Protein AF-A0A6V7UM85-F1 (afdb_monomer_lite)

Secondary structure (DSSP, 8-state):
--S--SSSPPPPP-PPPSSHHHHHHHHHHGGGGGGSGGGTT--------HHHHHHHHHHHHHHHHHHHT---SS--EEEETTEEEEGGGGGGG--

pLDDT: mean 83.09, std 12.25, range [38.12, 96.0]

Radius of gyration: 17.12 Å; chains: 1; bounding box: 49×26×40 Å

Organism: Meloidogyne enterolobii (NCBI:txid390850)

Foldseek 3Di:
DDDDDPPPDDDDDDDDDPDPVVVVVCQVCQVCLCVDPVSVVPGDDDPDDPVVVVLVVVQVVVLVVQQVVDPDPDRQWDDDPSDTDGVVCPVVPPD

Structure (mmCIF, N/CA/C/O backbone):
data_AF-A0A6V7UM85-F1
#
_entry.id   AF-A0A6V7UM85-F1
#
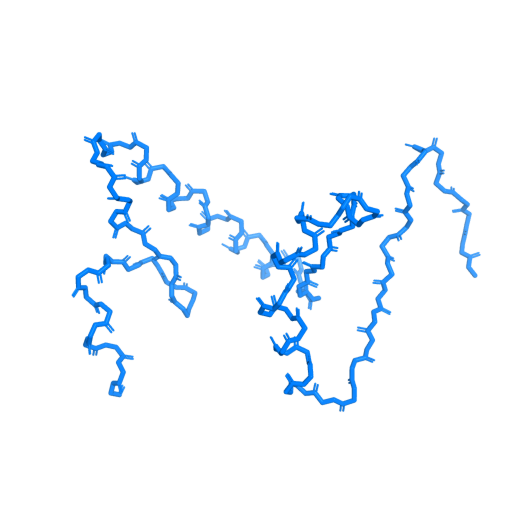loop_
_atom_site.group_PDB
_atom_site.id
_atom_site.type_symbol
_atom_site.label_atom_id
_atom_site.label_alt_id
_atom_site.label_comp_id
_atom_site.label_asym_id
_atom_site.label_entity_id
_atom_site.label_seq_id
_atom_site.pdbx_PDB_ins_code
_atom_site.Cartn_x
_atom_site.Cartn_y
_atom_site.Cartn_z
_atom_site.occupancy
_atom_site.B_iso_or_equiv
_atom_site.auth_seq_id
_atom_site.auth_comp_id
_atom_site.auth_asym_id
_atom_site.auth_atom_id
_atom_site.pdbx_PDB_model_num
ATOM 1 N N . MET A 1 1 ? -26.431 0.269 -8.264 1.00 58.03 1 MET A N 1
ATOM 2 C CA . MET A 1 1 ? -25.161 0.588 -8.964 1.00 58.03 1 MET A CA 1
ATOM 3 C C . MET A 1 1 ? -25.410 1.821 -9.830 1.00 58.03 1 MET A C 1
ATOM 5 O O . MET A 1 1 ? -26.331 1.779 -10.627 1.00 58.03 1 MET A O 1
ATOM 9 N N . GLY A 1 2 ? -24.723 2.947 -9.595 1.00 69.56 2 GLY A N 1
ATOM 10 C CA . GLY A 1 2 ? -25.028 4.242 -10.244 1.00 69.56 2 GLY A CA 1
ATOM 11 C C . GLY A 1 2 ? -24.621 4.353 -11.727 1.00 69.56 2 GLY A C 1
ATOM 12 O O . GLY A 1 2 ? -23.984 3.444 -12.255 1.00 69.56 2 GLY A O 1
ATOM 13 N N . LYS A 1 3 ? -24.956 5.492 -12.368 1.00 76.12 3 LYS A N 1
ATOM 14 C CA . LYS A 1 3 ? -24.681 5.821 -13.792 1.00 76.12 3 LYS A CA 1
ATOM 15 C C . LYS A 1 3 ? -23.269 5.414 -14.221 1.00 76.12 3 LYS A C 1
ATOM 17 O O . LYS A 1 3 ? -22.369 5.789 -13.475 1.00 76.12 3 LYS A O 1
ATOM 22 N N . PRO A 1 4 ? -23.054 4.739 -15.372 1.00 73.00 4 PRO A N 1
ATOM 23 C CA . PRO A 1 4 ? -21.743 4.280 -15.859 1.00 73.00 4 PRO A CA 1
ATOM 24 C C . PRO A 1 4 ? -20.732 5.428 -16.041 1.00 73.00 4 PRO A C 1
ATOM 26 O O . PRO A 1 4 ? -21.113 6.588 -16.147 1.00 73.00 4 PRO A O 1
ATOM 29 N N . ARG A 1 5 ? -19.425 5.118 -15.970 1.00 78.06 5 ARG A N 1
ATOM 30 C CA . ARG A 1 5 ? -18.368 6.120 -16.221 1.00 78.06 5 ARG A CA 1
ATOM 31 C C . ARG A 1 5 ? -18.148 6.192 -17.730 1.00 78.06 5 ARG A C 1
ATOM 33 O O . ARG A 1 5 ? -17.977 5.142 -18.338 1.00 78.06 5 ARG A O 1
ATOM 40 N N . ASN A 1 6 ? -18.082 7.396 -18.292 1.00 82.19 6 ASN A N 1
ATOM 41 C CA . ASN A 1 6 ? -17.855 7.600 -19.729 1.00 82.19 6 ASN A CA 1
ATOM 42 C C . ASN A 1 6 ? -16.364 7.535 -20.121 1.00 82.19 6 ASN A C 1
ATOM 44 O O . ASN A 1 6 ? -16.040 7.510 -21.300 1.00 82.19 6 ASN A O 1
ATOM 48 N N . ASP A 1 7 ? -15.451 7.461 -19.146 1.00 84.62 7 ASP A N 1
ATOM 49 C CA . ASP A 1 7 ? -13.998 7.570 -19.368 1.00 84.62 7 ASP A CA 1
ATOM 50 C C . ASP A 1 7 ? -13.324 6.258 -19.831 1.00 84.62 7 ASP A C 1
ATOM 52 O O . ASP A 1 7 ? -12.098 6.157 -19.791 1.00 84.62 7 ASP A O 1
ATOM 56 N N . GLY A 1 8 ? -14.090 5.198 -20.120 1.00 80.44 8 GLY A N 1
ATOM 57 C CA . GLY A 1 8 ? -13.564 3.860 -20.447 1.00 80.44 8 GLY A CA 1
ATOM 58 C C . GLY A 1 8 ? -12.852 3.125 -19.294 1.00 80.44 8 GLY A C 1
ATOM 59 O O . GLY A 1 8 ? -12.407 1.994 -19.458 1.00 80.44 8 GLY A O 1
ATOM 60 N N . LYS A 1 9 ? -12.745 3.738 -18.105 1.00 81.75 9 LYS A N 1
ATOM 61 C CA . LYS A 1 9 ? -12.076 3.165 -16.923 1.00 81.75 9 LYS A CA 1
ATOM 62 C C . LYS A 1 9 ? -13.051 2.409 -16.020 1.00 81.75 9 LYS A C 1
ATOM 64 O O . LYS A 1 9 ? -14.120 2.919 -15.675 1.00 81.75 9 LYS A O 1
ATOM 69 N N . GLY A 1 10 ? -12.626 1.232 -15.556 1.00 82.62 10 GLY A N 1
ATOM 70 C CA . GLY A 1 10 ? -13.355 0.437 -14.567 1.00 82.62 10 GLY A CA 1
ATOM 71 C C . GLY A 1 10 ? -13.594 1.194 -13.254 1.00 82.62 10 GLY A C 1
ATOM 72 O O . GLY A 1 10 ? -12.796 2.040 -12.834 1.00 82.62 10 GLY A O 1
ATOM 73 N N . ARG A 1 11 ? -14.715 0.906 -12.583 1.00 84.12 11 ARG A N 1
ATOM 74 C CA . ARG A 1 11 ? -15.012 1.489 -11.266 1.00 84.12 11 ARG A CA 1
ATOM 75 C C . ARG A 1 11 ? -14.121 0.864 -10.192 1.00 84.12 11 ARG A C 1
ATOM 77 O O . ARG A 1 11 ? -13.953 -0.352 -10.197 1.00 84.12 11 ARG A O 1
ATOM 84 N N . PRO A 1 12 ? -13.619 1.650 -9.222 1.00 87.00 12 PRO A N 1
ATOM 85 C CA . PRO A 1 12 ? -13.001 1.082 -8.033 1.00 87.00 12 PRO A CA 1
ATOM 86 C C . PRO A 1 12 ? -14.005 0.200 -7.287 1.00 87.00 12 PRO A C 1
ATOM 88 O O . PRO A 1 12 ? -15.105 0.652 -6.965 1.00 87.00 12 PRO A O 1
ATOM 91 N N . ILE A 1 13 ? -13.612 -1.036 -6.995 1.00 90.62 13 ILE A N 1
ATOM 92 C CA . ILE A 1 13 ? -14.393 -1.968 -6.180 1.00 90.62 13 ILE A CA 1
ATOM 93 C C . ILE A 1 13 ? -13.855 -1.902 -4.753 1.00 90.62 13 ILE A C 1
ATOM 95 O O . ILE A 1 13 ? -12.644 -1.976 -4.532 1.00 90.62 13 ILE A O 1
ATOM 99 N N . LYS A 1 14 ? -14.752 -1.744 -3.776 1.00 9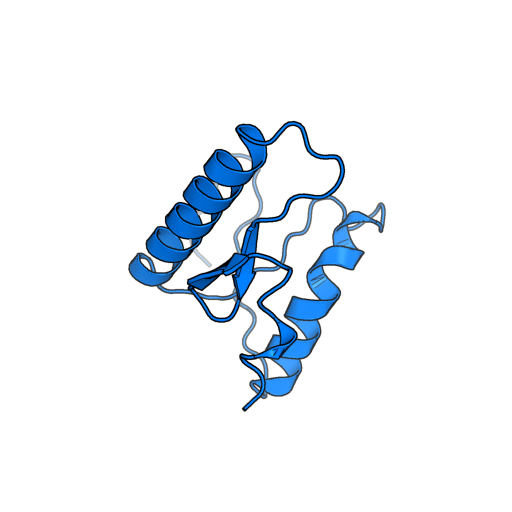2.00 14 LYS A N 1
ATOM 100 C CA . LYS A 1 14 ? -14.399 -1.831 -2.358 1.00 92.00 14 LYS A CA 1
ATOM 101 C C . LYS A 1 14 ? -14.613 -3.266 -1.895 1.00 92.00 14 LYS A C 1
ATOM 103 O O . LYS A 1 14 ? -15.743 -3.738 -1.871 1.00 92.00 14 LYS A O 1
ATOM 108 N N . VAL A 1 15 ? -13.527 -3.927 -1.516 1.00 92.31 15 VAL A N 1
ATOM 109 C CA . VAL A 1 15 ? -13.557 -5.269 -0.927 1.00 92.31 15 VAL A CA 1
ATOM 110 C C . VAL A 1 15 ? -13.362 -5.130 0.577 1.00 92.31 15 VAL A C 1
ATOM 112 O O . VAL A 1 15 ? -12.409 -4.489 1.024 1.00 92.31 15 VAL A O 1
ATOM 115 N N . VAL A 1 16 ? -14.282 -5.696 1.354 1.00 93.19 16 VAL A N 1
ATOM 116 C CA . VAL A 1 16 ? -14.187 -5.754 2.816 1.00 93.19 16 VAL A CA 1
ATOM 117 C C . VAL A 1 16 ? -13.703 -7.146 3.188 1.00 93.19 16 VAL A C 1
ATOM 119 O O . VAL A 1 16 ? -14.314 -8.139 2.807 1.00 93.19 16 VAL A O 1
ATOM 122 N N . MET A 1 17 ? -12.578 -7.209 3.896 1.00 92.75 17 MET A N 1
ATOM 123 C CA . MET A 1 17 ? -11.995 -8.475 4.332 1.00 92.75 17 MET A CA 1
ATOM 124 C C . MET A 1 17 ? -12.556 -8.877 5.702 1.00 92.75 17 MET A C 1
ATOM 126 O O . MET A 1 17 ? -12.831 -7.987 6.507 1.00 92.75 17 MET A O 1
ATOM 130 N N . PRO A 1 18 ? -12.643 -10.184 6.016 1.00 95.19 18 PRO A N 1
ATOM 131 C CA . PRO A 1 18 ? -13.132 -10.650 7.316 1.00 95.19 18 PRO A CA 1
ATOM 132 C C . PRO A 1 18 ? -12.257 -10.203 8.493 1.00 95.19 18 PRO A C 1
ATOM 134 O O . PRO A 1 18 ? -12.757 -9.961 9.585 1.00 95.19 18 PRO A O 1
ATOM 137 N N . THR A 1 19 ? -10.939 -10.093 8.282 1.00 96.00 19 THR A N 1
ATOM 138 C CA . THR A 1 19 ? -9.991 -9.663 9.319 1.00 96.00 19 THR A CA 1
ATOM 139 C C . THR A 1 19 ? -8.915 -8.730 8.769 1.00 96.00 19 THR A C 1
ATOM 141 O O . THR A 1 19 ? -8.576 -8.745 7.579 1.00 96.00 19 THR A O 1
ATOM 144 N N . THR A 1 20 ? -8.312 -7.952 9.670 1.00 92.12 20 THR A N 1
ATOM 145 C CA . THR A 1 20 ? -7.181 -7.059 9.365 1.00 92.12 20 THR A CA 1
ATOM 146 C C . THR A 1 20 ? -5.942 -7.826 8.897 1.00 92.12 20 THR A C 1
ATOM 148 O O . THR A 1 20 ? -5.169 -7.314 8.086 1.00 92.12 20 THR A O 1
ATOM 151 N N . TYR A 1 21 ? -5.765 -9.071 9.351 1.00 94.69 21 TYR A N 1
ATOM 152 C CA . TYR A 1 21 ? -4.687 -9.953 8.905 1.00 94.69 21 TYR A CA 1
ATOM 153 C C . TYR A 1 21 ? -4.769 -10.225 7.399 1.00 94.69 21 TYR A C 1
ATOM 155 O O . TYR A 1 21 ? -3.807 -9.966 6.677 1.00 94.69 21 TYR A O 1
ATOM 163 N N . HIS A 1 22 ? -5.934 -10.658 6.904 1.00 94.88 22 HIS A N 1
ATOM 164 C CA . HIS A 1 22 ? -6.128 -10.942 5.479 1.00 94.88 22 HIS A CA 1
ATOM 165 C C . HIS A 1 22 ? -5.951 -9.687 4.622 1.00 94.88 22 HIS A C 1
ATOM 167 O O . HIS A 1 22 ? -5.342 -9.742 3.555 1.00 94.88 22 HIS A O 1
ATOM 173 N N . GLN A 1 23 ? -6.412 -8.535 5.116 1.00 93.56 23 GLN A N 1
ATOM 174 C CA . GLN A 1 23 ? -6.178 -7.255 4.453 1.00 93.56 23 GLN A CA 1
ATOM 175 C C . GLN A 1 23 ? -4.676 -6.962 4.304 1.00 93.56 23 GLN A C 1
ATOM 177 O O . GLN A 1 23 ? -4.217 -6.644 3.207 1.00 93.56 23 GLN A O 1
ATOM 182 N N . ARG A 1 24 ? -3.893 -7.084 5.384 1.00 91.69 24 ARG A N 1
ATOM 183 C CA . ARG A 1 24 ? -2.437 -6.856 5.354 1.00 91.69 24 ARG A CA 1
ATOM 184 C C . ARG A 1 24 ? -1.725 -7.847 4.435 1.00 91.69 24 ARG A C 1
ATOM 186 O O . ARG A 1 24 ? -0.841 -7.443 3.683 1.00 91.69 24 ARG A O 1
ATOM 193 N N . LEU A 1 25 ? -2.139 -9.111 4.467 1.00 94.00 25 LEU A N 1
ATOM 194 C CA . LEU A 1 25 ? -1.588 -10.186 3.646 1.00 94.00 25 LEU A CA 1
ATOM 195 C C . LEU A 1 25 ? -1.809 -9.950 2.145 1.00 94.00 25 LEU A C 1
ATOM 197 O O . LEU A 1 25 ? -0.901 -10.137 1.340 1.00 94.00 25 LEU A O 1
ATOM 201 N N . ILE A 1 26 ? -3.006 -9.511 1.757 1.00 93.50 26 ILE A N 1
ATOM 202 C CA . ILE A 1 26 ? -3.308 -9.181 0.360 1.00 93.50 26 ILE A CA 1
ATOM 203 C C . ILE A 1 26 ? -2.522 -7.943 -0.082 1.00 93.50 26 ILE A C 1
ATOM 205 O O . ILE A 1 26 ? -1.946 -7.924 -1.170 1.00 93.50 26 ILE A O 1
ATOM 209 N N . LEU A 1 27 ? -2.451 -6.911 0.762 1.00 92.19 27 LEU A N 1
ATOM 210 C CA . LEU A 1 27 ? -1.724 -5.685 0.435 1.00 92.19 27 LEU A CA 1
ATOM 211 C C . LEU A 1 27 ? -0.214 -5.916 0.306 1.00 92.19 27 LEU A C 1
ATOM 213 O O . LEU A 1 27 ? 0.403 -5.314 -0.572 1.00 92.19 27 LEU A O 1
ATOM 217 N N . SER A 1 28 ? 0.386 -6.798 1.110 1.00 90.25 28 SER A N 1
ATOM 218 C CA . SER A 1 28 ? 1.813 -7.127 0.986 1.00 90.25 28 SER A CA 1
ATOM 219 C C . SER A 1 28 ? 2.122 -7.858 -0.323 1.00 90.25 28 SER A C 1
ATOM 221 O O . SER A 1 28 ? 3.139 -7.574 -0.957 1.00 90.25 28 SER A O 1
ATOM 223 N N . ARG A 1 29 ? 1.210 -8.729 -0.776 1.00 90.50 29 ARG A N 1
ATOM 224 C CA . ARG A 1 29 ? 1.324 -9.463 -2.045 1.00 90.50 29 ARG A CA 1
ATOM 225 C C . ARG A 1 29 ? 0.893 -8.664 -3.271 1.00 90.50 29 ARG A C 1
ATOM 227 O O . ARG A 1 29 ? 1.262 -9.031 -4.373 1.00 90.50 29 ARG A O 1
ATOM 234 N N . SER A 1 30 ? 0.197 -7.539 -3.109 1.00 90.62 30 SER A N 1
ATOM 235 C CA . SER A 1 30 ? -0.321 -6.722 -4.224 1.00 90.62 30 SER A CA 1
ATOM 236 C C . SER A 1 30 ? 0.706 -6.355 -5.304 1.00 90.62 30 SER A C 1
ATOM 238 O O . SER A 1 30 ? 0.342 -6.169 -6.462 1.00 90.62 30 SER A O 1
ATOM 240 N N . LYS A 1 31 ? 1.993 -6.262 -4.949 1.00 85.94 31 LYS A N 1
ATOM 241 C CA . LYS A 1 31 ? 3.073 -5.976 -5.900 1.00 85.94 31 LYS A CA 1
ATOM 242 C C . LYS A 1 31 ? 3.277 -7.090 -6.930 1.00 85.94 31 LYS A C 1
ATOM 244 O O . LYS A 1 31 ? 3.684 -6.770 -8.041 1.00 85.94 31 LYS A O 1
ATOM 249 N N . SER A 1 32 ? 2.978 -8.351 -6.598 1.00 88.69 32 SER A N 1
ATOM 250 C CA . SER A 1 32 ? 3.144 -9.476 -7.528 1.00 88.69 32 SER A CA 1
ATOM 251 C C . SER A 1 32 ? 2.152 -9.436 -8.689 1.00 88.69 32 SER A C 1
ATOM 253 O O . SER A 1 32 ? 2.469 -9.948 -9.756 1.00 88.69 32 SER A O 1
ATOM 255 N N . LEU A 1 33 ? 0.999 -8.772 -8.527 1.00 87.00 33 LEU A N 1
ATOM 256 C CA . LEU A 1 33 ? -0.012 -8.632 -9.586 1.00 87.00 33 LEU A CA 1
ATOM 257 C C . LEU A 1 33 ? 0.535 -7.939 -10.835 1.00 87.00 33 LEU A C 1
ATOM 259 O O . LEU A 1 33 ? 0.107 -8.240 -11.940 1.00 87.00 33 LEU A O 1
ATOM 263 N N . ARG A 1 34 ? 1.524 -7.054 -10.666 1.00 85.06 34 ARG A N 1
ATOM 264 C CA . ARG A 1 34 ? 2.170 -6.351 -11.781 1.00 85.06 34 ARG A CA 1
ATOM 265 C C . ARG A 1 34 ? 2.975 -7.278 -12.689 1.00 85.06 34 ARG A C 1
ATOM 267 O O . ARG A 1 34 ? 3.212 -6.920 -13.834 1.00 85.06 34 ARG A O 1
ATOM 274 N N . ASN A 1 35 ? 3.399 -8.430 -12.171 1.00 86.62 35 ASN A N 1
ATOM 275 C CA . ASN A 1 35 ? 4.226 -9.388 -12.900 1.00 86.62 35 ASN A CA 1
ATOM 276 C C . ASN A 1 35 ? 3.384 -10.433 -13.645 1.00 86.62 35 ASN A C 1
ATOM 278 O O . ASN A 1 35 ? 3.939 -11.228 -14.395 1.00 86.62 35 ASN A O 1
ATOM 282 N N . ILE A 1 36 ? 2.066 -10.460 -13.427 1.00 91.06 36 ILE A N 1
ATOM 283 C CA . ILE A 1 36 ? 1.154 -11.398 -14.081 1.00 91.06 36 ILE A CA 1
ATOM 284 C C . ILE A 1 36 ? 0.496 -10.657 -15.247 1.00 91.06 36 ILE A C 1
ATOM 286 O O . ILE A 1 36 ? -0.153 -9.633 -15.025 1.00 91.06 36 ILE A O 1
ATOM 290 N N . SER A 1 37 ? 0.663 -11.159 -16.475 1.00 88.25 37 SER A N 1
ATOM 291 C CA . SER A 1 37 ? 0.189 -10.519 -17.718 1.00 88.25 37 SER A CA 1
ATOM 292 C C . SER A 1 37 ? -1.266 -10.061 -17.624 1.00 88.25 37 SER A C 1
ATOM 294 O O . SER A 1 37 ? -1.580 -8.899 -17.897 1.00 88.25 37 SER A O 1
ATOM 296 N N . ASP A 1 38 ? -2.121 -10.949 -17.124 1.00 90.56 38 ASP A N 1
ATOM 297 C CA . ASP A 1 38 ? -3.575 -10.788 -17.116 1.00 90.56 38 ASP A CA 1
ATOM 298 C C . ASP A 1 38 ? -4.048 -9.781 -16.056 1.00 90.56 38 ASP A C 1
ATOM 300 O O . ASP A 1 38 ? -5.158 -9.255 -16.129 1.00 90.56 38 ASP A O 1
ATOM 304 N N . PHE A 1 39 ? -3.193 -9.468 -15.076 1.00 86.94 39 PHE A N 1
ATOM 305 C CA . PHE A 1 39 ? -3.492 -8.555 -13.968 1.00 86.94 39 PHE A CA 1
ATOM 306 C C . PHE A 1 39 ? -2.650 -7.276 -13.990 1.00 86.94 39 PHE A C 1
ATOM 308 O O . PHE A 1 39 ? -2.731 -6.473 -13.059 1.00 86.94 39 PHE A O 1
ATOM 315 N N . SER A 1 40 ? -1.893 -7.036 -15.061 1.00 81.19 40 SER A N 1
ATOM 316 C CA . SER A 1 40 ? -1.011 -5.869 -15.214 1.00 81.19 40 SER A CA 1
ATOM 317 C C . SER A 1 40 ? -1.730 -4.515 -15.053 1.00 81.19 40 SER A C 1
ATOM 319 O O . SER A 1 40 ? -1.136 -3.547 -14.568 1.00 81.19 40 SER A O 1
ATOM 321 N N . GLY A 1 41 ? -3.025 -4.451 -15.387 1.00 85.88 41 GLY A N 1
ATOM 322 C CA . GLY A 1 41 ? -3.886 -3.273 -15.210 1.00 85.88 41 GLY A CA 1
ATOM 323 C C . GLY A 1 41 ? -4.636 -3.196 -13.872 1.00 85.88 41 GLY A C 1
ATOM 324 O O . GLY A 1 41 ? -5.384 -2.242 -13.644 1.00 85.88 41 GLY A O 1
ATOM 325 N N . VAL A 1 42 ? -4.474 -4.183 -12.985 1.00 88.50 42 VAL A N 1
ATOM 326 C CA . VAL A 1 42 ? -5.199 -4.276 -11.711 1.00 88.50 42 VAL A CA 1
ATOM 327 C C . VAL A 1 42 ? -4.317 -3.797 -10.563 1.00 88.50 42 VAL A C 1
ATOM 329 O O . VAL A 1 42 ? -3.216 -4.293 -10.330 1.00 88.50 42 VAL A O 1
ATOM 332 N N . TYR A 1 43 ? -4.833 -2.846 -9.783 1.00 88.88 43 TYR A N 1
ATOM 333 C CA . TYR A 1 43 ? -4.114 -2.270 -8.650 1.00 88.88 43 TYR A CA 1
ATOM 334 C C . TYR A 1 43 ? -4.911 -2.422 -7.360 1.00 88.88 43 TYR A C 1
ATOM 336 O O . TYR A 1 43 ? -6.046 -1.953 -7.253 1.00 88.88 43 TYR A O 1
ATOM 344 N N . LEU A 1 44 ? -4.279 -3.014 -6.349 1.00 91.38 44 LEU A N 1
ATOM 345 C CA . LEU A 1 44 ? -4.806 -3.059 -4.990 1.00 91.38 44 LEU A CA 1
ATOM 346 C C . LEU A 1 44 ? -4.196 -1.935 -4.157 1.00 91.38 44 LEU A C 1
ATOM 348 O O . LEU A 1 44 ? -2.994 -1.675 -4.208 1.00 91.38 44 LEU A O 1
ATOM 352 N N . ARG A 1 45 ? -5.039 -1.271 -3.369 1.00 90.00 45 ARG A N 1
ATOM 353 C CA . ARG A 1 45 ? -4.635 -0.201 -2.454 1.00 90.00 45 ARG A CA 1
ATOM 354 C C . ARG A 1 45 ? -5.460 -0.257 -1.171 1.00 90.00 45 ARG A C 1
ATOM 356 O O . ARG A 1 45 ? -6.614 -0.688 -1.226 1.00 90.00 45 ARG A O 1
ATOM 363 N N . PRO A 1 46 ? -4.913 0.194 -0.031 1.00 90.69 46 PRO A N 1
ATOM 364 C CA . PRO A 1 46 ? -5.698 0.333 1.186 1.00 90.69 46 PRO A CA 1
ATOM 365 C C . PRO A 1 46 ? -6.830 1.353 0.991 1.00 90.69 46 PRO A C 1
ATOM 367 O O . PRO A 1 46 ? -6.676 2.366 0.300 1.00 90.69 46 PRO A O 1
ATOM 370 N N . SER A 1 47 ? -7.978 1.080 1.612 1.00 90.25 47 SER A N 1
ATOM 371 C CA . SER A 1 47 ? -9.096 2.021 1.690 1.00 90.25 47 SER A CA 1
ATOM 372 C C . SER A 1 47 ? -8.786 3.076 2.751 1.00 90.25 47 SER A C 1
ATOM 374 O O . SER A 1 47 ? -9.141 2.896 3.908 1.00 90.25 47 SER A O 1
ATOM 376 N N . MET A 1 48 ? -8.114 4.147 2.342 1.00 88.88 48 MET A N 1
ATOM 377 C CA . MET A 1 48 ? -7.768 5.291 3.195 1.00 88.88 48 MET A CA 1
ATOM 378 C C . MET A 1 48 ? -8.762 6.441 3.026 1.00 88.88 48 MET A C 1
ATOM 380 O O . MET A 1 48 ? -9.364 6.578 1.945 1.00 88.88 48 MET A O 1
ATOM 384 N N . THR A 1 49 ? -8.879 7.293 4.047 1.00 91.50 49 THR A N 1
ATOM 385 C CA . THR A 1 49 ? -9.587 8.578 3.946 1.00 91.50 49 THR A CA 1
ATOM 386 C C . THR A 1 49 ? -8.897 9.506 2.940 1.00 91.50 49 THR A C 1
ATOM 388 O O . THR A 1 49 ? -7.864 9.178 2.340 1.00 91.50 49 THR A O 1
ATOM 391 N N . LYS A 1 50 ? -9.504 10.663 2.664 1.00 90.12 50 LYS A N 1
ATOM 392 C CA . LYS A 1 50 ? -8.915 11.636 1.738 1.00 90.12 50 LYS A CA 1
ATOM 393 C C . LYS A 1 50 ? -7.636 12.233 2.331 1.00 90.12 50 LYS A C 1
ATOM 395 O O . LYS A 1 50 ? -6.648 12.360 1.613 1.00 90.12 50 LYS A O 1
ATOM 400 N N . GLU A 1 51 ? -7.663 12.529 3.622 1.00 91.50 51 GLU A N 1
ATOM 401 C CA . GLU A 1 51 ? -6.579 13.129 4.396 1.00 91.50 51 GLU A CA 1
ATOM 402 C C . GLU A 1 51 ? -5.393 12.163 4.487 1.00 91.50 51 GLU A C 1
ATOM 404 O O . GLU A 1 51 ? -4.278 12.511 4.109 1.00 91.50 51 GLU A O 1
ATOM 409 N N . GLU A 1 52 ? -5.649 10.909 4.871 1.00 90.00 52 GLU A N 1
ATOM 410 C CA . GLU A 1 52 ? -4.630 9.854 4.928 1.00 90.00 52 GLU A CA 1
ATOM 411 C C . GLU A 1 52 ? -3.961 9.631 3.567 1.00 90.00 52 GLU A C 1
ATOM 413 O O . GLU A 1 52 ? -2.744 9.475 3.470 1.00 90.00 52 GLU A O 1
ATOM 418 N N . ARG A 1 53 ? -4.751 9.648 2.485 1.00 89.38 53 ARG A N 1
ATOM 419 C CA . ARG A 1 53 ? -4.236 9.483 1.121 1.00 89.38 53 ARG A CA 1
ATOM 420 C C . ARG A 1 53 ? -3.364 10.655 0.687 1.00 89.38 53 ARG A C 1
ATOM 422 O O . ARG A 1 53 ? -2.372 10.428 -0.003 1.00 89.38 53 ARG A O 1
ATOM 429 N N . GLN A 1 54 ? -3.749 11.876 1.048 1.00 91.88 54 GLN A N 1
ATOM 430 C CA . GLN A 1 54 ? -2.970 13.073 0.754 1.00 91.88 54 GLN A CA 1
ATOM 431 C C . GLN A 1 54 ? -1.624 13.022 1.484 1.00 91.88 54 GLN A C 1
ATOM 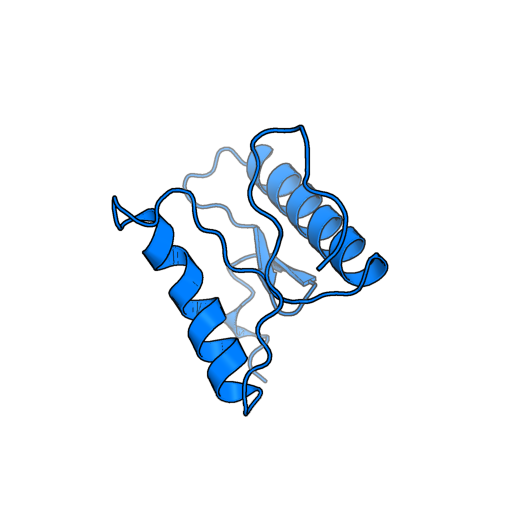433 O O . GLN A 1 54 ? -0.581 13.170 0.853 1.00 91.88 54 GLN A O 1
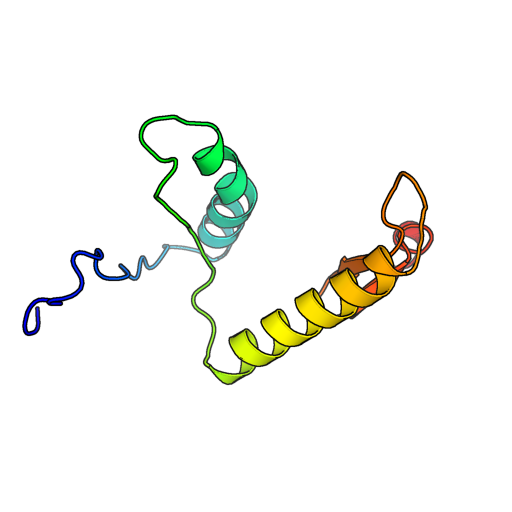ATOM 438 N N . HIS A 1 55 ? -1.646 12.693 2.774 1.00 91.50 55 HIS A N 1
ATOM 439 C CA . HIS A 1 55 ? -0.441 12.551 3.581 1.00 91.50 55 HIS A CA 1
ATOM 440 C C . HIS A 1 55 ? 0.510 11.468 3.033 1.00 91.50 55 HIS A C 1
ATOM 442 O O . HIS A 1 55 ? 1.705 11.695 2.859 1.00 91.50 55 HIS A O 1
ATOM 448 N N . ASP A 1 56 ? -0.021 10.297 2.675 1.00 89.50 56 ASP A N 1
ATOM 449 C CA . ASP A 1 56 ? 0.749 9.200 2.074 1.00 89.50 56 ASP A CA 1
ATOM 450 C C . ASP A 1 56 ? 1.325 9.569 0.688 1.00 89.50 56 ASP A C 1
ATOM 452 O O . ASP A 1 56 ? 2.425 9.142 0.325 1.00 89.50 56 ASP A O 1
ATOM 456 N N . TYR A 1 57 ? 0.618 10.393 -0.094 1.00 90.06 57 TYR A N 1
ATOM 457 C CA . TYR A 1 57 ? 1.135 10.939 -1.351 1.00 90.06 57 TYR A CA 1
ATOM 458 C C . TYR A 1 57 ? 2.304 11.903 -1.117 1.00 90.06 57 TYR A C 1
ATOM 460 O O . TYR A 1 57 ? 3.340 11.772 -1.773 1.00 90.06 57 TYR A O 1
ATOM 468 N N . GLU A 1 58 ? 2.166 12.826 -0.167 1.00 93.69 58 GLU A N 1
ATOM 469 C CA . GLU A 1 58 ? 3.204 13.795 0.198 1.00 93.69 58 GLU A CA 1
ATOM 470 C C . GLU A 1 58 ? 4.468 13.100 0.708 1.00 93.69 58 GLU A C 1
ATOM 472 O O . GLU A 1 58 ? 5.556 13.376 0.203 1.00 93.69 58 GLU A O 1
ATOM 477 N N . LEU A 1 59 ? 4.326 12.107 1.593 1.00 92.19 59 LEU A N 1
ATOM 478 C CA . LEU A 1 59 ? 5.445 11.288 2.072 1.00 92.19 59 LEU A CA 1
ATOM 479 C C . LEU A 1 59 ? 6.180 10.584 0.925 1.00 92.19 59 LEU A C 1
ATOM 481 O O . LEU A 1 59 ? 7.412 10.530 0.902 1.00 92.19 59 LEU A O 1
ATOM 485 N N . ARG A 1 60 ? 5.443 10.028 -0.047 1.00 89.06 60 ARG A N 1
ATOM 486 C CA . ARG A 1 60 ? 6.049 9.393 -1.229 1.00 89.06 60 ARG A CA 1
ATOM 487 C C . ARG A 1 60 ? 6.741 10.388 -2.139 1.00 89.06 60 ARG A C 1
ATOM 489 O O . ARG A 1 60 ? 7.791 10.043 -2.682 1.00 89.06 60 ARG A O 1
ATOM 496 N N . LYS A 1 61 ? 6.171 11.579 -2.307 1.00 92.44 61 LYS A N 1
ATOM 497 C CA . LYS A 1 61 ? 6.773 12.654 -3.092 1.00 92.44 61 LYS A CA 1
ATOM 498 C C . LYS A 1 61 ? 8.086 13.101 -2.453 1.00 92.44 61 LYS A C 1
ATOM 500 O O . LYS A 1 61 ? 9.123 12.996 -3.093 1.00 92.44 61 LYS A O 1
ATOM 505 N N . GLU A 1 62 ? 8.069 13.450 -1.171 1.00 91.31 62 GLU A N 1
ATOM 506 C CA . GLU A 1 62 ? 9.262 13.889 -0.443 1.00 91.31 62 GLU A CA 1
ATOM 507 C C . GLU A 1 62 ? 10.354 12.805 -0.419 1.00 91.31 62 GLU A C 1
ATOM 509 O O . GLU A 1 62 ? 11.531 13.090 -0.639 1.00 91.31 62 GLU A O 1
ATOM 514 N N . CYS A 1 63 ? 9.981 11.538 -0.210 1.00 88.69 63 CYS A N 1
ATOM 515 C CA . CYS A 1 63 ? 10.919 10.416 -0.265 1.00 88.69 63 CYS A CA 1
ATOM 516 C C . CYS A 1 63 ? 11.568 10.275 -1.653 1.00 88.69 63 CYS A C 1
ATOM 518 O O . CYS A 1 63 ? 12.778 10.065 -1.762 1.00 88.69 63 CYS A O 1
ATOM 520 N N . ARG A 1 64 ? 10.779 10.423 -2.725 1.00 87.31 64 ARG A N 1
ATOM 521 C CA . ARG A 1 64 ? 11.282 10.389 -4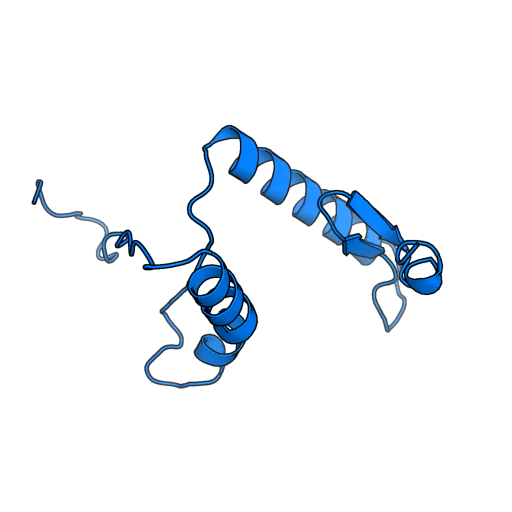.103 1.00 87.31 64 ARG A CA 1
ATOM 522 C C . ARG A 1 64 ? 12.207 11.567 -4.386 1.00 87.31 64 ARG A C 1
ATOM 524 O O . ARG A 1 64 ? 13.269 11.345 -4.952 1.00 87.31 64 ARG A O 1
ATOM 531 N N . ASP A 1 65 ? 11.855 12.767 -3.941 1.00 89.31 65 ASP A N 1
ATOM 532 C CA . ASP A 1 65 ? 12.666 13.972 -4.129 1.00 89.31 65 ASP A CA 1
ATOM 533 C C . ASP A 1 65 ? 14.010 13.859 -3.392 1.00 89.31 65 ASP A C 1
ATOM 535 O O . ASP A 1 65 ? 15.057 14.199 -3.942 1.00 89.31 65 ASP A O 1
ATOM 539 N N . LYS A 1 66 ? 14.016 13.313 -2.167 1.00 86.06 66 LYS A N 1
ATOM 540 C CA . LYS A 1 66 ? 15.249 13.036 -1.409 1.00 86.06 66 LYS A CA 1
ATOM 541 C C . LYS A 1 66 ? 16.131 11.988 -2.086 1.00 86.06 66 LYS A C 1
ATOM 543 O O . LYS A 1 66 ? 17.348 12.137 -2.081 1.00 86.06 66 LYS A O 1
ATOM 548 N N . ASN A 1 67 ? 15.534 10.944 -2.660 1.00 85.56 67 ASN A N 1
ATOM 549 C CA . ASN A 1 67 ? 16.278 9.912 -3.383 1.00 85.56 67 ASN A CA 1
ATOM 550 C C . ASN A 1 67 ? 16.783 10.407 -4.745 1.00 85.56 67 ASN A C 1
ATOM 552 O O . ASN A 1 67 ? 17.903 10.088 -5.110 1.00 85.56 67 ASN A O 1
ATOM 556 N N . SER A 1 68 ? 16.017 11.231 -5.464 1.00 83.81 68 SER A N 1
ATOM 557 C CA . SER A 1 68 ? 16.423 11.774 -6.769 1.00 83.81 68 SER A CA 1
ATOM 558 C C . SER A 1 68 ? 17.630 12.708 -6.681 1.00 83.81 68 SER A C 1
ATOM 560 O O . SER A 1 68 ? 18.356 12.851 -7.656 1.00 83.81 68 SER A O 1
ATOM 562 N N . LYS A 1 69 ? 17.837 13.363 -5.534 1.00 79.00 69 LYS A N 1
ATOM 563 C CA . LYS A 1 69 ? 19.005 14.224 -5.284 1.00 79.00 69 LYS A CA 1
ATOM 564 C C . LYS A 1 69 ? 20.286 13.433 -5.013 1.00 79.00 69 LYS A C 1
ATOM 566 O O . LYS A 1 69 ? 21.365 14.015 -4.972 1.00 79.00 69 LYS A O 1
ATOM 571 N N . LEU A 1 70 ? 20.171 12.130 -4.778 1.00 73.50 70 LEU A N 1
ATOM 572 C CA . LEU A 1 70 ? 21.275 11.260 -4.414 1.00 73.50 70 LEU A CA 1
ATOM 573 C C . LEU A 1 70 ? 21.567 10.351 -5.608 1.00 73.50 70 LEU A C 1
ATOM 575 O O . LEU A 1 70 ? 20.846 9.390 -5.846 1.00 73.50 70 LEU A O 1
ATOM 579 N N . ASN A 1 71 ? 22.640 10.645 -6.346 1.00 64.62 71 ASN A N 1
ATOM 580 C CA . ASN A 1 71 ? 23.180 9.785 -7.409 1.00 64.62 71 ASN A CA 1
ATOM 581 C C . ASN A 1 71 ? 23.860 8.541 -6.806 1.00 64.62 71 ASN A C 1
ATOM 583 O O . ASN A 1 71 ? 25.045 8.295 -7.010 1.00 64.62 71 ASN A O 1
ATOM 587 N N . VAL A 1 72 ? 23.130 7.799 -5.979 1.00 64.62 72 VAL A N 1
ATOM 588 C CA . VAL A 1 72 ? 23.610 6.619 -5.262 1.00 64.62 72 VAL A CA 1
ATOM 589 C C . VAL A 1 72 ? 22.809 5.425 -5.767 1.00 64.62 72 VAL A C 1
ATOM 591 O O . VAL A 1 72 ? 21.591 5.522 -5.900 1.00 64.62 72 VAL A O 1
ATOM 594 N N . GLY A 1 73 ? 23.487 4.310 -6.059 1.00 68.06 73 GLY A N 1
ATOM 595 C CA . GLY A 1 73 ? 22.861 3.126 -6.660 1.00 68.06 73 GLY A CA 1
ATOM 596 C C . GLY A 1 73 ? 21.655 2.600 -5.873 1.00 68.06 73 GLY A C 1
ATOM 597 O O . GLY A 1 73 ? 20.623 2.295 -6.467 1.00 68.06 73 GLY A O 1
ATOM 598 N N . GLU A 1 74 ? 21.741 2.560 -4.538 1.00 71.50 74 GLU A N 1
ATOM 599 C CA . GLU A 1 74 ? 20.603 2.213 -3.684 1.00 71.50 74 GLU A CA 1
ATOM 600 C C . GLU A 1 74 ? 19.983 3.449 -3.013 1.00 71.50 74 GLU A C 1
ATOM 602 O O . GLU A 1 74 ? 20.695 4.199 -2.336 1.00 71.50 74 GLU A O 1
ATOM 607 N N . PRO A 1 75 ? 18.652 3.652 -3.123 1.00 72.12 75 PRO A N 1
ATOM 608 C CA . PRO A 1 75 ? 17.974 4.794 -2.523 1.00 72.12 75 PRO A CA 1
ATOM 609 C C . PRO A 1 75 ? 18.014 4.706 -0.987 1.00 72.12 75 PRO A C 1
ATOM 611 O O . PRO A 1 75 ? 17.414 3.796 -0.396 1.00 72.12 75 PRO A O 1
ATOM 614 N N . PRO A 1 76 ? 18.680 5.655 -0.304 1.00 81.94 76 PRO A N 1
ATOM 615 C CA . PRO A 1 76 ? 18.884 5.570 1.134 1.00 81.94 76 PRO A CA 1
ATOM 616 C C . PRO A 1 76 ? 17.646 5.978 1.932 1.00 81.94 76 PRO A C 1
ATOM 618 O O . PRO A 1 76 ? 17.576 5.640 3.110 1.00 81.94 76 PRO A O 1
ATOM 621 N N . TRP A 1 77 ? 16.670 6.677 1.344 1.00 85.44 77 TRP A N 1
ATOM 622 C CA . TRP A 1 77 ? 15.440 7.075 2.031 1.00 85.44 77 TRP A CA 1
ATOM 623 C C . TRP A 1 77 ? 14.305 6.102 1.731 1.00 85.44 77 TRP A C 1
ATOM 625 O O . TRP A 1 77 ? 13.990 5.811 0.575 1.00 85.44 77 TRP A O 1
ATOM 635 N N . LYS A 1 78 ? 13.667 5.605 2.791 1.00 85.31 78 LYS A N 1
ATOM 636 C CA . LYS A 1 78 ? 12.541 4.669 2.737 1.00 85.31 78 LYS A CA 1
ATOM 637 C C . LYS A 1 78 ? 11.425 5.165 3.650 1.00 85.31 78 LYS A C 1
ATOM 639 O O . LYS A 1 78 ? 11.676 5.828 4.649 1.00 85.31 78 LYS A O 1
ATOM 644 N N . ILE A 1 79 ? 10.182 4.827 3.324 1.00 86.19 79 ILE A N 1
ATOM 645 C CA . ILE A 1 79 ? 9.033 5.125 4.187 1.00 86.19 79 ILE A CA 1
ATOM 646 C C . ILE A 1 79 ? 8.817 3.931 5.113 1.00 86.19 79 ILE A C 1
ATOM 648 O O . ILE A 1 79 ? 8.643 2.808 4.641 1.00 86.19 79 ILE A O 1
ATOM 652 N N . PHE A 1 80 ? 8.812 4.171 6.419 1.00 83.56 80 PHE A N 1
ATOM 653 C CA . PHE A 1 80 ? 8.558 3.166 7.443 1.00 83.56 80 PHE A CA 1
ATOM 654 C C . PHE A 1 80 ? 7.571 3.716 8.473 1.00 83.56 80 PHE A C 1
ATOM 656 O O . PHE A 1 80 ? 7.793 4.790 9.025 1.00 83.56 80 PHE A O 1
ATOM 663 N N . LYS A 1 81 ? 6.467 2.994 8.715 1.00 80.81 81 LYS A N 1
ATOM 664 C CA . LYS A 1 81 ? 5.410 3.372 9.680 1.00 80.81 81 LYS A CA 1
ATOM 665 C C . LYS A 1 81 ? 4.967 4.852 9.577 1.00 80.81 81 LYS A C 1
ATOM 667 O O . LYS A 1 81 ? 4.831 5.530 10.588 1.00 80.81 81 LYS A O 1
ATOM 672 N N . GLY A 1 82 ? 4.780 5.366 8.357 1.00 83.00 82 GLY A N 1
ATOM 673 C CA . GLY A 1 82 ? 4.345 6.755 8.126 1.00 83.00 82 GLY A CA 1
ATOM 674 C C . GLY A 1 82 ? 5.435 7.819 8.307 1.00 83.00 82 GLY A C 1
ATOM 675 O O . GLY A 1 82 ? 5.129 9.002 8.356 1.00 83.00 82 GLY A O 1
ATOM 676 N N . LYS A 1 83 ? 6.708 7.426 8.404 1.00 87.69 83 LYS A N 1
ATOM 677 C CA . LYS A 1 83 ? 7.847 8.344 8.530 1.00 87.69 83 LYS A CA 1
ATOM 678 C C . LYS A 1 83 ? 8.892 8.052 7.462 1.00 87.69 83 LYS A C 1
ATOM 680 O O . LYS A 1 83 ? 9.078 6.901 7.065 1.00 87.69 83 LYS A O 1
ATOM 685 N N . ILE A 1 84 ? 9.596 9.083 7.005 1.00 87.25 84 ILE A N 1
ATOM 686 C CA . ILE A 1 84 ? 10.749 8.921 6.115 1.00 87.25 84 ILE A CA 1
ATOM 687 C C . ILE A 1 84 ? 11.973 8.618 6.978 1.00 87.25 84 ILE A C 1
ATOM 689 O O . ILE A 1 84 ? 12.375 9.426 7.810 1.00 87.25 84 ILE A O 1
ATOM 693 N N . VAL A 1 85 ? 12.561 7.443 6.776 1.00 86.38 85 VAL A N 1
ATOM 694 C CA . VAL A 1 85 ? 13.733 6.956 7.505 1.00 86.38 85 VAL A CA 1
ATOM 695 C C . VAL A 1 85 ? 14.874 6.675 6.538 1.00 86.38 85 VAL A C 1
ATOM 697 O O . VAL A 1 85 ? 14.656 6.267 5.394 1.00 86.38 85 VAL A O 1
ATOM 700 N N . ARG A 1 86 ? 16.110 6.863 7.002 1.00 81.50 86 ARG A N 1
ATOM 701 C CA . ARG A 1 86 ? 17.295 6.414 6.269 1.00 81.50 86 ARG A CA 1
ATOM 702 C C . ARG A 1 86 ? 17.462 4.904 6.469 1.00 81.50 86 ARG A C 1
ATOM 704 O O . ARG A 1 86 ? 17.303 4.425 7.588 1.00 81.50 86 ARG A O 1
ATOM 711 N N . ALA A 1 87 ? 17.786 4.158 5.416 1.00 73.00 87 ALA A N 1
ATOM 712 C CA . ALA A 1 87 ? 17.847 2.694 5.415 1.00 73.00 87 ALA A CA 1
ATOM 713 C C . ALA A 1 87 ? 18.774 2.123 6.508 1.00 73.00 87 ALA A C 1
ATOM 715 O O . ALA A 1 87 ? 18.431 1.123 7.129 1.00 73.00 87 ALA A O 1
ATOM 716 N N . PHE A 1 88 ? 19.877 2.809 6.822 1.00 62.94 88 PHE A N 1
ATOM 717 C CA . PHE A 1 88 ? 20.803 2.433 7.899 1.00 62.94 88 PHE A CA 1
ATOM 718 C C . PHE A 1 88 ? 20.193 2.500 9.315 1.00 62.94 88 PHE A C 1
ATOM 720 O O . PHE A 1 88 ? 20.631 1.776 10.200 1.00 62.94 88 PHE A O 1
ATOM 727 N N . ASN A 1 89 ? 19.143 3.300 9.534 1.00 57.84 89 ASN A N 1
ATOM 728 C CA . ASN A 1 89 ? 18.482 3.453 10.838 1.00 57.84 89 ASN A CA 1
ATOM 729 C C . ASN A 1 89 ? 17.312 2.474 11.054 1.00 57.84 89 ASN A C 1
ATOM 731 O O . ASN A 1 89 ? 16.573 2.604 12.025 1.00 57.84 89 ASN A O 1
ATOM 735 N N . GLN A 1 90 ? 17.094 1.500 10.164 1.00 51.53 90 GLN A N 1
ATOM 736 C CA . GLN A 1 90 ? 15.979 0.555 10.322 1.00 51.53 90 GLN A CA 1
ATOM 737 C C . GLN A 1 90 ? 16.185 -0.443 11.475 1.00 51.53 90 GLN A C 1
ATOM 739 O O . GLN A 1 90 ? 15.203 -0.928 12.030 1.00 51.53 90 GLN A O 1
ATOM 744 N N . VAL A 1 91 ? 17.432 -0.700 11.888 1.00 52.06 91 VAL A N 1
ATOM 745 C CA . VAL A 1 91 ? 17.758 -1.635 12.983 1.00 52.06 91 VAL A CA 1
ATOM 746 C C . VAL A 1 91 ? 17.319 -1.101 14.358 1.00 52.06 91 VAL A C 1
ATOM 748 O O . VAL A 1 91 ? 16.973 -1.884 15.238 1.00 52.06 91 VAL A O 1
ATOM 751 N N . SER A 1 92 ? 17.253 0.221 14.550 1.00 50.31 92 SER A N 1
ATOM 752 C CA . SER A 1 92 ? 16.943 0.841 15.849 1.00 50.31 92 SER A CA 1
ATOM 753 C C . SER A 1 92 ? 15.448 1.067 16.127 1.00 50.31 92 SER A C 1
ATOM 755 O O . SER A 1 92 ? 15.094 1.424 17.245 1.00 50.31 92 SER A O 1
ATOM 757 N N . LEU A 1 93 ? 14.559 0.831 15.152 1.00 51.12 93 LEU A N 1
ATOM 758 C CA . LEU A 1 93 ? 13.106 1.082 15.255 1.00 51.12 93 LEU A CA 1
ATOM 759 C C . LEU A 1 93 ? 12.260 -0.183 15.518 1.00 51.12 93 LEU A C 1
ATOM 761 O O . LEU A 1 93 ? 11.028 -0.141 15.414 1.00 51.12 93 LEU A O 1
ATOM 765 N N . ASN A 1 94 ? 12.925 -1.298 15.839 1.00 46.31 94 ASN A N 1
ATOM 766 C CA . ASN A 1 94 ? 12.321 -2.584 16.214 1.00 46.31 94 ASN A CA 1
ATOM 767 C C . ASN A 1 94 ? 12.285 -2.830 17.738 1.00 46.31 94 ASN A C 1
ATOM 769 O O . ASN A 1 94 ? 12.008 -3.955 18.148 1.00 46.31 94 ASN A O 1
ATOM 773 N N . LYS A 1 95 ? 12.564 -1.813 18.563 1.00 38.12 95 LYS A N 1
ATOM 774 C CA . LYS A 1 95 ? 12.311 -1.853 20.011 1.00 38.12 95 LYS A CA 1
ATOM 775 C C . LYS A 1 95 ? 10.947 -1.260 20.337 1.00 38.12 95 LYS A C 1
ATOM 777 O O . LYS A 1 95 ? 10.564 -0.280 19.656 1.00 38.12 95 LYS A O 1
#

Sequence (95 aa):
MGKPRNDGKGRPIKVVMPTTYHQRLILSRSKSLRNISDFSGVYLRPSMTKEERQHDYELRKECRDKNSKLNVGEPPWKIFKGKIVRAFNQVSLNK

=== Feature glossary ===
A reading guide for the features in this record.

Start from the sequence.

  · This is the polypeptide sequence — one letter per residue, N-terminus first. Length ranges from a few dozen residues for small domains to over a thousand for large multi-domain proteins.

Fold it, and you get atomic coordinates and the backbone conformation that goes with them.

  · Structure coordinates are given as an mmCIF _atom_site loop: one row per atom with element, residue name, chain id, sequence number, and x/y/z position in Å. Only the four main-chain atoms per residue are included here; side chains are omitted to keep the record compact.

  · Backbone dihedral angles. Every residue except chain termini has a φ (preceding-C → N → Cα → C) and a ψ (N → Cα → C → next-N). They are reported in degrees following the IUPAC sign convention. Secondary structure is essentially a statement about which (φ, ψ) basin each residue occupies.

  · The SS8 string is DSSP's per-residue secondary-structure call. α-helix (H) means an i→i+4 H-bond ladder; β-strand (E) means the residue participates in a β-sheet; 3₁₀ (G) and π (I) are tighter and wider helices; T/S are turns/bends; '-' is loop.

  · SS3 is a coarse helix/strand/coil call (letters a/b/c) made by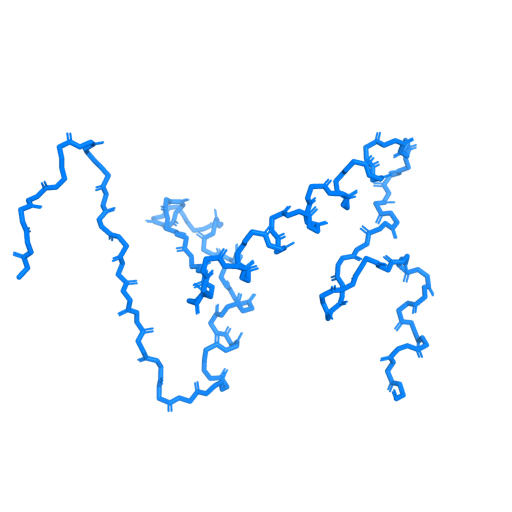 the P-SEA algorithm from inter-Cα distances and dihedrals. It is less detailed than DSSP but needs only Cα positions.

Summarize the fold with a handful of shape descriptors and a per-residue structural alphabet.

  · Radius of gyration (Rg) is the root-mean-square distance of Cα atoms from their centroid — a single number for overall size and compactness. A globular domain of N residues has Rg ≈ 2.2·N^0.38 Å; an extended or disordered chain has a much larger Rg. The Cα contact count is the number of residue pairs whose Cα atoms are within 8 Å and are more than four positions apart in sequence — a standard proxy for tertiary packing density. The bounding box is the smallest axis-aligned box enclosing all Cα atoms.

  · The Foldseek 3Di string encodes local tertiary geometry as a 20-letter alphabet — one character per residue — derived from the relative positions of nearby Cα atoms. Unlike the amino-acid sequence, 3Di is a direct function of the 3D structure, so two proteins with the same fold have similar 3Di strings even at low sequence identity.

  · Solvent-accessible surface area (SASA) is the area in Å² traced out by the centre of a 1.4 Å probe sphere (a water molecule) rolled over the protein's van der Waals surface (Shrake–Rupley / Lee–Richards construction). Buried residues have near-zero SASA; fully exposed residues can exceed 200 Å². The total SASA scales roughly with the number of surface residues.

Ask how reliable the model is.

  · pLDDT (predicted Local Distance Difference Test) is AlphaFold's per-residue confidence score, ranging from 0 to 100. Values above 90 indicate high confidence (typically well-packed cores); 70–90 is confident; 50–70 low confidence; below 50 usually means the region is disordered or the prediction is unreliable there. AlphaFold stores pLDDT in the mmCIF B-factor column.

  · B-factor (Debye–Waller factor) reflects atomic displacement in the crystal lattice. It is an experimental observable (units Å²), not a prediction; low values mean the atom is pinned down, high values mean it moves or is heterogeneous across the crystal.

  · Predicted Aligned Error (PAE) is an AlphaFold confidence matrix: entry (i, j) is the expected error in the position of residue j, in ångströms, when the prediction is superimposed on the true structure at residue i. Low PAE within a block of residues means that block is internally rigid and well-predicted; high PAE between two blocks means their relative placement is uncertain even if each block individually is confident.

Place it in context: what it resembles, what it is annotated as, and how it looks.

  · Nearest PDB neighbors are the top structural matches found by Foldseek when searching this structure against the entire Protein Data Bank. Each hit reports a TM-score (0 to 1; >0.5 almost always implies the same fold) and an E-value. These are *structural* homologs — they may share no detectable sequence similarity.

  · Functional annotations link the protein to curated databases. InterPro entries identify conserved domains and families by matching the sequence against member-database signatures (Pfam, PROSITE, CDD, …). Gene Ontology (GO) terms describe molecular function, biological process, and cellular component in a controlled vocabulary. CATH places the structure in a hierarchical fold classification (Class/Architecture/Topology/Homologous-superfamily). The organism is the source species.

  · Three diagnostic plots accompany the record. The Cα contact map visualizes the tertiary structure as a 2D adjacency matrix (8 Å cutoff, sequence-local contacts suppressed). The Ramachandran plot shows the distribution of backbone (φ, ψ) torsions, with points in the α and β basins reflecting secondary structure content. The PAE plot shows AlphaFold's inter-residue confidence as a color matrix.

  · Six rendered views show the 3D structure from the faces of a cube — i.e. along ±x, ±y, ±z. Rendering representation is drawn randomly per protein from cartoon (secondary-structure ribbons), sticks (backbone bonds), or molecular surface; coloring is either N→C rainbow (blue at the N-terminus through red at the C-terminus) or one color per chain.